Protein 6BSY (pdb70)

CATH classification: 6.10.140.630

Nearest PDB structures (foldseek):
  6bsy-assembly1_A  TM=1.018E+00  e=2.960E-08  Human immunodeficiency virus 1
  3lph-assembly2_C  TM=9.356E-01  e=1.250E-06  Human immunodeficiency virus type 1 (HXB3 ISOLATE)
  5dhx-assembly1_C  TM=9.400E-01  e=1.626E-06  Human immunodeficiency virus 1
  6bsy-assembly1_B  TM=9.316E-01  e=3.348E-06  Human immunodeficiency virus 1
  3lph-assembly1_A  TM=9.033E-01  e=3.348E-06  Human immunodeficiency virus type 1 (HXB3 ISOLATE)

Organism: Human immunodeficiency virus type 1 group M subtype B (isolate BH10) (NCBI:txid11678)

Structure (mmCIF, N/CA/C/O backbone):
data_6BSY
#
_entry.id   6BSY
#
_cell.length_a   43.800
_cell.length_b   43.920
_cell.length_c   70.800
_cell.angle_alpha   90.00
_cell.angle_beta   90.00
_cell.angle_gamma   90.00
#
_symmetry.space_group_name_H-M   'P 21 21 21'
#
loop_
_entity.id
_entity.type
_entity.pdbx_description
1 polymer 'Protein Rev'
2 non-polymer 'PHOSPHATE ION'
3 water water
#
loop_
_atom_site.group_PDB
_atom_site.id
_atom_site.type_symbol
_atom_site.label_atom_id
_atom_site.label_alt_id
_atom_site.label_comp_id
_atom_site.label_asym_id
_atom_site.label_entity_id
_atom_site.label_seq_id
_atom_site.pdbx_PDB_ins_code
_atom_site.Cartn_x
_atom_site.Cartn_y
_atom_site.Cartn_z
_atom_site.occupancy
_atom_site.B_iso_or_equiv
_atom_site.auth_seq_id
_atom_site.auth_comp_id
_atom_site.auth_asym_id
_atom_site.auth_atom_id
_atom_site.pdbx_PDB_model_num
ATOM 1 N N . SER A 1 8 ? -30.086 4.673 30.697 1.00 48.58 8 SER A N 1
ATOM 2 C CA . SER A 1 8 ? -28.693 4.315 30.919 1.00 48.45 8 SER A CA 1
ATOM 3 C C . SER A 1 8 ? -27.912 4.274 29.586 1.00 48.97 8 SER A C 1
ATOM 4 O O . SER A 1 8 ? -28.402 3.874 28.521 1.00 43.92 8 SER A O 1
ATOM 7 N N . ASP A 1 9 ? -26.698 4.796 29.669 1.00 52.71 9 ASP A N 1
ATOM 8 C CA . ASP A 1 9 ? -25.802 4.967 28.535 1.00 45.48 9 ASP A CA 1
ATOM 9 C C . ASP A 1 9 ? -24.650 3.970 28.493 1.00 49.55 9 ASP A C 1
ATOM 10 O O . ASP A 1 9 ? -23.780 4.095 27.624 1.00 48.16 9 ASP A O 1
ATOM 15 N N . GLU A 1 10 ? -24.601 3.007 29.426 1.00 51.22 10 GLU A N 1
ATOM 16 C CA . GLU A 1 10 ? -23.414 2.166 29.574 1.00 49.02 10 GLU A CA 1
ATOM 17 C C . GLU A 1 10 ? -23.052 1.479 28.266 1.00 49.66 10 GLU A C 1
ATOM 18 O O . GLU A 1 10 ? -21.901 1.516 27.830 1.00 51.14 10 GLU A O 1
ATOM 24 N N . ASP A 1 11 ? -24.035 0.863 27.623 1.00 42.88 11 ASP A N 1
ATOM 25 C CA . ASP A 1 11 ? -23.751 0.147 26.392 1.00 43.81 11 ASP A CA 1
ATOM 26 C C . ASP A 1 11 ? -23.119 1.069 25.361 1.00 47.94 11 ASP A C 1
ATOM 27 O O . ASP A 1 11 ? -22.233 0.653 24.609 1.00 48.70 11 ASP A O 1
ATOM 32 N N . LEU A 1 12 ? -23.522 2.339 25.341 1.00 51.31 12 LEU A N 1
ATOM 33 C CA . LEU A 1 12 ? -22.985 3.224 24.315 1.00 47.52 12 LEU A CA 1
ATOM 34 C C . LEU A 1 12 ? -21.559 3.642 24.622 1.00 38.73 12 LEU A C 1
ATOM 35 O O . LEU A 1 12 ? -20.694 3.589 23.744 1.00 46.28 12 LEU A O 1
ATOM 40 N N . LEU A 1 13 ? -21.285 4.066 25.855 1.00 39.61 13 LEU A N 1
ATOM 41 C CA . LEU A 1 13 ? -19.917 4.453 26.194 1.00 42.49 13 LEU A CA 1
ATOM 42 C C . LEU A 1 13 ? -18.978 3.281 26.024 1.00 42.37 13 LEU A C 1
ATOM 43 O O . LEU A 1 13 ? -17.793 3.459 25.722 1.00 44.72 13 LEU A O 1
ATOM 48 N N . LYS A 1 14 ? -19.489 2.084 26.295 1.00 43.80 14 LYS A N 1
ATOM 49 C CA . LYS A 1 14 ? -18.754 0.864 26.013 1.00 47.73 14 LYS A CA 1
ATOM 50 C C . LYS A 1 14 ? -18.371 0.806 24.538 1.00 43.52 14 LYS A C 1
ATOM 51 O O . LYS A 1 14 ? -17.200 0.606 24.192 1.00 39.67 14 LYS A O 1
ATOM 57 N N . ALA A 1 15 ? -19.341 1.049 23.655 1.00 39.67 15 ALA A N 1
ATOM 58 C CA . ALA A 1 15 ? -19.072 0.998 22.223 1.00 38.21 15 ALA A CA 1
ATOM 59 C C . ALA A 1 15 ? -18.010 2.013 21.832 1.00 33.00 15 ALA A C 1
ATOM 60 O O . ALA A 1 15 ? -17.052 1.689 21.124 1.00 28.38 15 ALA A O 1
ATOM 62 N N . VAL A 1 16 ? -18.149 3.241 22.326 1.00 35.68 16 VAL A N 1
ATOM 63 C CA . VAL A 1 16 ? -17.287 4.338 21.904 1.00 32.98 16 VAL A CA 1
ATOM 64 C C . VAL A 1 16 ? -15.849 4.119 22.362 1.00 33.16 16 VAL A C 1
ATOM 65 O O . VAL A 1 16 ? -14.900 4.471 21.651 1.00 29.46 16 VAL A O 1
ATOM 69 N N . ARG A 1 17 ? -15.652 3.557 23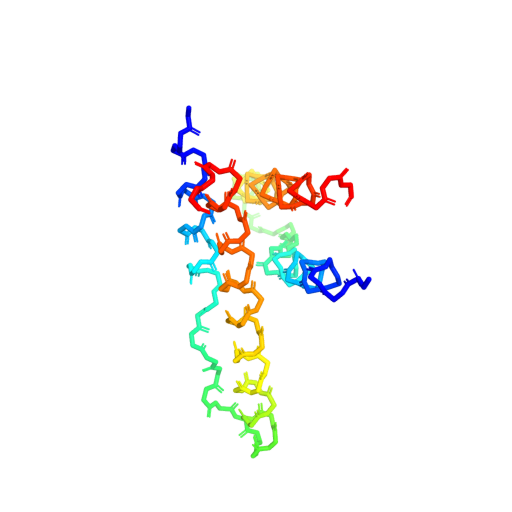.555 1.00 36.89 17 ARG A N 1
ATOM 70 C CA . ARG A 1 17 ? -14.282 3.298 23.986 1.00 32.76 17 ARG A CA 1
ATOM 71 C C . ARG A 1 17 ? -13.619 2.226 23.134 1.00 32.31 17 ARG A C 1
ATOM 72 O O . ARG A 1 17 ? -12.443 2.347 22.776 1.00 34.83 17 ARG A O 1
ATOM 80 N N . LEU A 1 18 ? -14.362 1.180 22.784 1.00 32.12 18 LEU A N 1
ATOM 81 C CA . LEU A 1 18 ? -13.824 0.162 21.891 1.00 31.89 18 LEU A CA 1
ATOM 82 C C . LEU A 1 18 ? -13.472 0.755 20.533 1.00 32.01 18 LEU A C 1
ATOM 83 O O . LEU A 1 18 ? -12.414 0.452 19.968 1.00 33.25 18 LEU A O 1
ATOM 88 N N . ILE A 1 19 ? -14.363 1.586 19.987 1.00 27.51 19 ILE A N 1
ATOM 89 C CA . ILE A 1 19 ? -14.119 2.215 18.695 1.00 30.76 19 ILE A CA 1
ATOM 90 C C . ILE A 1 19 ? -12.838 3.038 18.731 1.00 33.37 19 ILE A C 1
ATOM 91 O O . ILE A 1 19 ? -12.015 2.967 17.808 1.00 29.78 19 ILE A O 1
ATOM 96 N N . LYS A 1 20 ? -12.641 3.822 19.797 1.00 32.65 20 LYS A N 1
ATOM 97 C CA . LYS A 1 20 ? -11.382 4.545 19.958 1.00 29.59 20 LYS A CA 1
ATOM 98 C C . LYS A 1 20 ? -10.195 3.592 19.900 1.00 31.08 20 LYS A C 1
ATOM 99 O O . LYS A 1 20 ? -9.207 3.852 19.205 1.00 32.54 20 LYS A O 1
ATOM 105 N N . PHE A 1 21 ? -10.267 2.486 20.643 1.00 27.55 21 PHE A N 1
ATOM 106 C CA . PHE A 1 21 ? -9.197 1.501 20.584 1.00 29.66 21 PHE A CA 1
ATOM 107 C C . PHE A 1 21 ? -8.983 1.007 19.166 1.00 28.74 21 PHE A C 1
ATOM 108 O O . PHE A 1 21 ? -7.842 0.829 18.730 1.00 34.08 21 PHE A O 1
ATOM 116 N N . LEU A 1 22 ? -10.067 0.771 18.434 1.00 23.98 22 LEU A N 1
ATOM 117 C CA . LEU A 1 22 ? -9.933 0.325 17.055 1.00 30.04 22 LEU A CA 1
ATOM 118 C C . LEU A 1 22 ? -9.137 1.331 16.236 1.00 28.50 22 LEU A C 1
ATOM 119 O O . LEU A 1 22 ? -8.242 0.960 15.470 1.00 33.30 22 LEU A O 1
ATOM 124 N N . TYR A 1 23 ? -9.459 2.612 16.373 1.00 28.55 23 TYR A N 1
ATOM 125 C CA . TYR A 1 23 ? -8.717 3.613 15.624 1.00 28.76 23 TYR A CA 1
ATOM 126 C C . TYR A 1 23 ? -7.274 3.707 16.097 1.00 28.61 23 TYR A C 1
ATOM 127 O O . TYR A 1 23 ? -6.364 3.868 15.282 1.00 28.16 23 TYR A O 1
ATOM 136 N N . GLN A 1 24 ? -7.039 3.612 17.407 1.00 27.78 24 GLN A N 1
ATOM 137 C CA . GLN A 1 24 ? -5.665 3.636 17.886 1.00 26.78 24 GLN A CA 1
ATOM 138 C C . GLN A 1 24 ? -4.849 2.507 17.301 1.00 27.72 24 GLN A C 1
ATOM 139 O O . GLN A 1 24 ? -3.619 2.589 17.257 1.00 33.72 24 GLN A O 1
ATOM 145 N N . SER A 1 25 ? -5.491 1.426 16.906 1.00 32.29 25 SER A N 1
ATOM 146 C CA . SER A 1 25 ? -4.709 0.301 16.432 1.00 32.65 25 SER A CA 1
ATOM 147 C C . SER A 1 25 ? -4.354 0.444 14.960 1.00 30.62 25 SER A C 1
ATOM 148 O O . SER A 1 25 ? -3.674 -0.425 14.405 1.00 34.72 25 SER A O 1
ATOM 151 N N . ASN A 1 26 ? -4.797 1.524 14.321 1.00 27.77 26 ASN A N 1
ATOM 152 C CA . ASN A 1 26 ? -4.482 1.813 12.927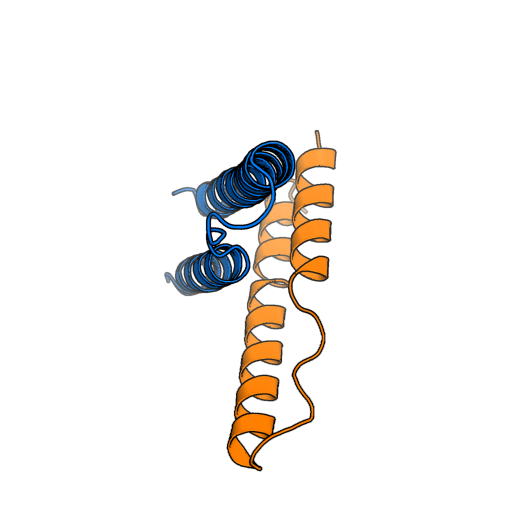 1.00 29.10 26 ASN A CA 1
ATOM 153 C C . ASN A 1 26 ? -3.821 3.186 12.825 1.00 31.05 26 ASN A C 1
ATOM 154 O O . ASN A 1 26 ? -4.412 4.129 12.281 1.00 33.42 26 ASN A O 1
ATOM 159 N N . PRO A 1 27 ? -2.593 3.337 13.321 1.00 30.89 27 PRO A N 1
ATOM 160 C CA . PRO A 1 27 ? -1.942 4.643 13.239 1.00 31.44 27 PRO A CA 1
ATOM 161 C C . PRO A 1 27 ? -1.506 4.954 11.818 1.00 28.17 27 PRO A C 1
ATOM 162 O O . PRO A 1 27 ? -1.183 4.043 11.039 1.00 28.98 27 PRO A O 1
ATOM 166 N N . PRO A 1 28 ? -1.470 6.231 11.440 1.00 33.25 28 PRO A N 1
ATOM 167 C CA . PRO A 1 28 ? -1.015 6.581 10.098 1.00 33.03 28 PRO A CA 1
ATOM 168 C C . PRO A 1 28 ? 0.433 6.195 9.906 1.00 36.12 28 PRO A C 1
ATOM 169 O O . PRO A 1 28 ? 1.215 6.134 10.875 1.00 39.89 28 PRO A O 1
ATOM 173 N N . PRO A 1 29 ? 0.843 5.907 8.673 1.00 36.62 29 PRO A N 1
ATOM 174 C CA . PRO A 1 29 ? 2.237 5.548 8.417 1.00 39.87 29 PRO A CA 1
ATOM 175 C C . PRO A 1 29 ? 3.149 6.770 8.371 1.00 38.96 29 PRO A C 1
ATOM 176 O O . PRO A 1 29 ? 2.722 7.904 8.136 1.00 29.90 29 PRO A O 1
ATOM 180 N N . ASN A 1 30 ? 4.440 6.510 8.618 1.00 37.43 30 ASN A N 1
ATOM 181 C CA . ASN A 1 30 ? 5.477 7.475 8.288 1.00 32.74 30 ASN A CA 1
ATOM 182 C C . ASN A 1 30 ? 5.792 7.391 6.797 1.00 39.64 30 ASN A C 1
ATOM 183 O O . ASN A 1 30 ? 5.915 6.292 6.253 1.00 39.23 30 ASN A O 1
ATOM 188 N N . PRO A 1 31 ? 5.941 8.480 6.146 1.00 37.15 31 PRO A N 1
ATOM 189 C CA . PRO A 1 31 ? 6.180 8.431 4.686 1.00 36.61 31 PRO A CA 1
ATOM 190 C C . PRO A 1 31 ? 7.635 8.134 4.336 1.00 41.75 31 PRO A C 1
ATOM 191 O O . PRO A 1 31 ? 8.399 8.974 3.850 1.00 46.18 31 PRO A O 1
ATOM 195 N N . GLU A 1 32 ? 8.065 6.898 4.564 1.00 40.61 32 GLU A N 1
ATOM 196 C CA . GLU A 1 32 ? 9.433 6.521 4.253 1.00 43.22 32 GLU A CA 1
ATOM 197 C C . GLU A 1 32 ? 9.445 5.258 3.405 1.00 38.93 32 GLU A C 1
ATOM 198 O O . GLU A 1 32 ? 8.436 4.569 3.253 1.00 44.20 32 GLU A O 1
ATOM 204 N N . GLY A 1 33 ? 10.612 4.974 2.842 1.00 40.54 33 GLY A N 1
ATOM 205 C CA . GLY A 1 33 ? 10.766 3.896 1.889 1.00 41.22 33 GLY A CA 1
ATOM 206 C C . GLY A 1 33 ? 10.588 4.387 0.467 1.00 43.17 33 GLY A C 1
ATOM 207 O O . GLY A 1 33 ? 10.571 5.591 0.191 1.00 45.28 33 GLY A O 1
ATOM 208 N N . THR A 1 34 ? 10.452 3.441 -0.459 1.00 41.56 34 THR A N 1
ATOM 209 C CA . THR A 1 34 ? 10.256 3.858 -1.839 1.00 44.20 34 THR A CA 1
ATOM 210 C C . THR A 1 34 ? 8.890 4.520 -1.981 1.00 40.68 34 THR A C 1
ATOM 211 O O . THR A 1 34 ? 7.959 4.248 -1.219 1.00 40.85 34 THR A O 1
ATOM 215 N N . ARG A 1 35 ? 8.783 5.411 -2.965 1.00 37.53 35 ARG A N 1
ATOM 216 C CA . ARG A 1 35 ? 7.500 6.032 -3.260 1.00 44.97 35 ARG A CA 1
ATOM 217 C C . ARG A 1 35 ? 6.423 4.983 -3.474 1.00 44.35 35 ARG A C 1
ATOM 218 O O . ARG A 1 35 ? 5.263 5.171 -3.081 1.00 45.64 35 ARG A O 1
ATOM 226 N N . GLN A 1 36 ? 6.796 3.861 -4.084 1.00 44.95 36 GLN A N 1
ATOM 227 C CA . GLN A 1 36 ? 5.822 2.820 -4.364 1.00 44.61 36 GLN A CA 1
ATOM 228 C C . GLN A 1 36 ? 5.406 2.113 -3.081 1.00 41.35 36 GLN A C 1
ATOM 229 O O . GLN A 1 36 ? 4.224 1.807 -2.894 1.00 46.29 36 GLN A O 1
ATOM 235 N N . ALA A 1 37 ? 6.355 1.873 -2.172 1.00 41.45 37 ALA A N 1
ATOM 236 C CA . ALA A 1 37 ? 5.991 1.354 -0.858 1.00 39.48 37 ALA A CA 1
ATOM 237 C C . ALA A 1 37 ? 5.175 2.371 -0.072 1.00 40.71 37 ALA A C 1
ATOM 238 O O . ALA A 1 37 ? 4.210 2.001 0.608 1.00 38.89 37 ALA A O 1
ATOM 240 N N . ARG A 1 38 ? 5.511 3.661 -0.186 1.00 37.81 38 ARG A N 1
ATOM 241 C CA . ARG A 1 38 ? 4.751 4.670 0.548 1.00 39.79 38 ARG A CA 1
ATOM 242 C C . ARG A 1 38 ? 3.294 4.665 0.121 1.00 40.11 38 ARG A C 1
ATOM 243 O O . ARG A 1 38 ? 2.391 4.703 0.963 1.00 44.95 38 ARG A O 1
ATOM 251 N N . ARG A 1 39 ? 3.045 4.624 -1.191 1.00 39.46 39 ARG A N 1
ATOM 252 C CA . ARG A 1 39 ? 1.670 4.632 -1.675 1.00 41.47 39 ARG A CA 1
ATOM 253 C C . ARG A 1 39 ? 0.965 3.310 -1.386 1.00 38.32 39 ARG A C 1
ATOM 254 O O . ARG A 1 39 ? -0.230 3.303 -1.068 1.00 42.57 39 ARG A O 1
ATOM 262 N N . ASN A 1 40 ? 1.668 2.174 -1.500 1.00 36.57 40 ASN A N 1
ATOM 263 C CA . ASN A 1 40 ? 1.011 0.919 -1.148 1.00 40.21 40 ASN A CA 1
ATOM 264 C C . ASN A 1 40 ? 0.596 0.941 0.307 1.00 41.30 40 ASN A C 1
ATOM 265 O O . ASN A 1 40 ? -0.491 0.484 0.653 1.00 42.89 40 ASN A O 1
ATOM 270 N N . ARG A 1 41 ? 1.391 1.590 1.135 1.00 40.45 41 ARG A N 1
ATOM 271 C CA . ARG A 1 41 ? 1.171 1.576 2.562 1.00 37.48 41 ARG A CA 1
ATOM 272 C C . ARG A 1 41 ? 0.096 2.566 3.015 1.00 36.09 41 ARG A C 1
ATOM 273 O O . ARG A 1 41 ? -0.684 2.269 3.928 1.00 34.95 41 ARG A O 1
ATOM 281 N N . ARG A 1 42 ? 0.016 3.733 2.386 1.00 31.75 42 ARG A N 1
ATOM 282 C CA . ARG A 1 42 ? -1.136 4.596 2.612 1.00 37.16 42 ARG A CA 1
ATOM 283 C C . ARG A 1 42 ? -2.418 3.919 2.144 1.00 36.95 42 ARG A C 1
ATOM 284 O O . ARG A 1 42 ? -3.469 4.059 2.777 1.00 34.34 42 ARG A O 1
ATOM 292 N N . ARG A 1 43 ? -2.342 3.138 1.061 1.00 36.55 43 ARG A N 1
ATOM 293 C CA . ARG A 1 43 ? -3.539 2.475 0.547 1.00 38.43 43 ARG A CA 1
ATOM 294 C C . ARG A 1 43 ? -4.057 1.440 1.536 1.00 38.80 43 ARG A C 1
ATOM 295 O O . ARG A 1 43 ? -5.258 1.391 1.825 1.00 37.83 43 ARG A O 1
ATOM 303 N N . ARG A 1 44 ? -3.167 0.595 2.065 1.00 35.31 44 ARG A N 1
ATOM 304 C CA . ARG A 1 44 ? -3.604 -0.375 3.059 1.00 38.52 44 ARG A CA 1
ATOM 305 C C . ARG A 1 44 ? -4.162 0.327 4.281 1.00 39.30 44 ARG A C 1
ATOM 306 O O . ARG A 1 44 ? -5.166 -0.102 4.860 1.00 41.24 44 ARG A O 1
ATOM 314 N N . TRP A 1 45 ? -3.535 1.435 4.663 1.00 36.21 45 TRP A N 1
ATOM 315 C CA . TRP A 1 45 ? -4.027 2.189 5.802 1.00 38.68 45 TRP A CA 1
ATOM 316 C C . TRP A 1 45 ? -5.428 2.718 5.552 1.00 39.82 45 TRP A C 1
ATOM 317 O O . TRP A 1 45 ? -6.291 2.643 6.439 1.00 36.19 45 TRP A O 1
ATOM 328 N N . ARG A 1 46 ? -5.692 3.238 4.348 1.00 35.45 46 ARG A N 1
ATOM 329 C CA . ARG A 1 46 ? -7.025 3.774 4.115 1.00 35.10 46 ARG A CA 1
ATOM 330 C C . ARG A 1 46 ? -8.060 2.663 4.133 1.00 35.89 46 ARG A C 1
ATOM 331 O O . ARG A 1 46 ? -9.166 2.857 4.647 1.00 34.00 46 ARG A O 1
ATOM 339 N N . GLU A 1 47 ? -7.704 1.484 3.622 1.00 37.34 47 GLU A N 1
ATOM 340 C CA . GLU A 1 47 ? -8.639 0.364 3.634 1.00 39.67 47 GLU A CA 1
ATOM 341 C C . GLU A 1 47 ? -8.924 -0.106 5.058 1.00 37.49 47 GLU A C 1
ATOM 342 O O . GLU A 1 47 ? -10.075 -0.405 5.398 1.00 34.55 47 GLU A O 1
ATO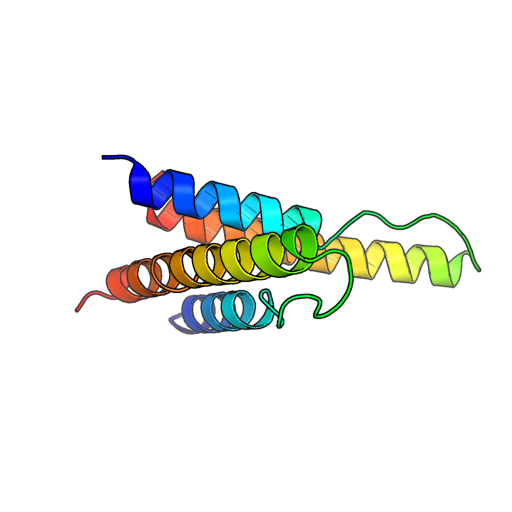M 348 N N . ARG A 1 48 ? -7.896 -0.155 5.912 1.00 33.86 48 ARG A N 1
ATOM 349 C CA . ARG A 1 48 ? -8.120 -0.492 7.315 1.00 33.37 48 ARG A CA 1
ATOM 350 C C . ARG A 1 48 ? -8.913 0.596 8.022 1.00 33.17 48 ARG A C 1
ATOM 351 O O . ARG A 1 48 ? -9.808 0.299 8.822 1.00 36.59 48 ARG A O 1
ATOM 359 N N . GLN A 1 49 ? -8.590 1.859 7.747 1.00 33.29 49 GLN A N 1
ATOM 360 C CA . GLN A 1 49 ? -9.310 2.972 8.353 1.00 28.97 49 GLN A CA 1
ATOM 361 C C . GLN A 1 49 ? -10.763 2.997 7.903 1.00 33.92 49 GLN A C 1
ATOM 362 O O . GLN A 1 49 ? -11.668 3.280 8.698 1.00 34.68 49 GLN A O 1
ATOM 368 N N . ARG A 1 50 ? -11.012 2.688 6.634 1.00 34.20 50 ARG A N 1
ATOM 369 C CA . ARG A 1 50 ? -12.391 2.625 6.162 1.00 37.48 50 ARG A CA 1
ATOM 370 C C . ARG A 1 50 ? -13.136 1.471 6.805 1.00 34.51 50 ARG A C 1
ATOM 371 O O . ARG A 1 50 ? -14.325 1.586 7.119 1.00 40.21 50 ARG A O 1
ATOM 379 N N . GLN A 1 51 ? -12.466 0.333 6.943 1.00 33.93 51 GLN A N 1
ATOM 380 C CA . GLN A 1 51 ? -13.030 -0.797 7.662 1.00 32.11 51 GLN A CA 1
ATOM 381 C C . GLN A 1 51 ? -13.474 -0.385 9.058 1.00 35.03 51 GLN A C 1
ATOM 382 O O . GLN A 1 51 ? -14.622 -0.607 9.451 1.00 38.05 51 GLN A O 1
ATOM 388 N N . ILE A 1 52 ? -12.576 0.239 9.815 1.00 30.29 52 ILE A N 1
ATOM 389 C CA . ILE A 1 52 ? -12.902 0.674 11.170 1.00 32.02 52 ILE A CA 1
ATOM 390 C C . ILE A 1 52 ? -14.040 1.690 11.146 1.00 36.12 52 ILE A C 1
ATOM 391 O O . ILE A 1 52 ? -14.931 1.676 12.007 1.00 37.31 52 ILE A O 1
ATOM 396 N N . HIS A 1 53 ? -14.048 2.575 10.150 1.00 39.90 53 HIS A N 1
ATOM 397 C CA . HIS A 1 53 ? -15.106 3.574 10.081 1.00 35.32 53 HIS A CA 1
ATOM 398 C C . HIS A 1 53 ? -16.470 2.915 9.920 1.00 40.64 53 HIS A C 1
ATOM 399 O O . HIS A 1 53 ? -17.398 3.179 10.694 1.00 38.15 53 HIS A O 1
ATOM 406 N N . SER A 1 54 ? -16.608 2.045 8.917 1.00 36.05 54 SER A N 1
ATOM 407 C CA . SER A 1 54 ? -17.892 1.398 8.679 1.00 36.45 54 SER A CA 1
ATOM 408 C C . SER A 1 54 ? -18.294 0.518 9.862 1.00 32.24 54 SER A C 1
ATOM 409 O O . SER A 1 54 ? -19.462 0.499 10.250 1.00 39.75 54 SER A O 1
ATOM 412 N N . ILE A 1 55 ? -17.340 -0.202 10.460 1.00 31.85 55 ILE A N 1
ATOM 413 C CA . ILE A 1 55 ? -17.639 -1.004 11.650 1.00 32.01 55 ILE A CA 1
ATOM 414 C C . ILE A 1 55 ? -18.201 -0.119 12.762 1.00 32.21 55 ILE A C 1
ATOM 415 O O . ILE A 1 55 ? -19.235 -0.431 13.365 1.00 32.18 55 ILE A O 1
ATOM 420 N N . SER A 1 56 ? -17.551 1.020 13.024 1.00 32.32 56 SER A N 1
ATOM 421 C CA . SER A 1 56 ? -18.001 1.912 14.095 1.00 29.96 56 SER A CA 1
ATOM 422 C C . SER A 1 56 ? -19.403 2.430 13.850 1.00 32.75 56 SER A C 1
ATOM 423 O O . SER A 1 56 ? -20.202 2.565 14.787 1.00 31.28 56 SER A O 1
ATOM 426 N N . GLU A 1 57 ? -19.696 2.796 12.607 1.00 32.94 57 GLU A N 1
ATOM 427 C CA . GLU A 1 57 ? -21.016 3.303 12.285 1.00 34.89 57 GLU A CA 1
ATOM 428 C C . GLU A 1 57 ? -22.099 2.264 12.557 1.00 31.41 57 GLU A C 1
ATOM 429 O O . GLU A 1 57 ? -23.067 2.546 13.268 1.00 37.04 57 GLU A O 1
ATOM 435 N N . ARG A 1 58 ? -21.934 1.046 12.034 1.00 29.23 58 ARG A N 1
ATOM 436 C CA . ARG A 1 58 ? -22.923 0.006 12.307 1.00 31.91 58 ARG A CA 1
ATOM 437 C C . ARG A 1 58 ? -23.072 -0.236 13.799 1.00 33.52 58 ARG A C 1
ATOM 438 O O . ARG A 1 58 ? -24.179 -0.479 14.290 1.00 31.66 58 ARG A O 1
ATOM 446 N N . ILE A 1 59 ? -21.967 -0.160 14.534 1.00 29.42 59 ILE A N 1
ATOM 447 C CA . ILE A 1 59 ? -22.015 -0.318 15.984 1.00 30.46 59 ILE A CA 1
ATOM 448 C C . ILE A 1 59 ? -22.851 0.786 16.606 1.00 33.71 59 ILE A C 1
ATOM 449 O O . ILE A 1 59 ? -23.692 0.540 17.477 1.00 39.17 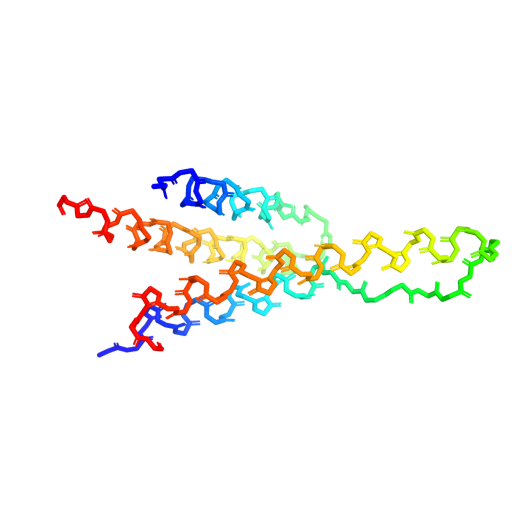59 ILE A O 1
ATOM 454 N N . LEU A 1 60 ? -22.612 2.027 16.191 1.00 29.59 60 LEU A N 1
ATOM 455 C CA . LEU A 1 60 ? -23.339 3.130 16.801 1.00 32.99 60 LEU A CA 1
ATOM 456 C C . LEU A 1 60 ? -24.786 3.168 16.335 1.00 35.72 60 LEU A C 1
ATOM 457 O O . LEU A 1 60 ? -25.691 3.469 17.119 1.00 36.57 60 LEU A O 1
ATOM 462 N N . SER A 1 61 ? -25.028 2.843 15.071 1.00 32.77 61 SER A N 1
ATOM 463 C CA . SER A 1 61 ? -26.396 2.782 14.594 1.00 33.00 61 SER A CA 1
ATOM 464 C C . SER A 1 61 ? -27.190 1.734 15.352 1.00 46.57 61 SER A C 1
ATOM 465 O O . SER A 1 61 ? -28.415 1.849 15.473 1.00 52.44 61 SER A O 1
ATOM 468 N N . THR A 1 62 ? -26.505 0.699 15.848 1.00 46.21 62 THR A N 1
ATOM 469 C CA . THR A 1 62 ? -27.146 -0.323 16.670 1.00 42.82 62 THR A CA 1
ATOM 470 C C . THR A 1 62 ? -27.752 0.274 17.936 1.00 45.11 62 THR A C 1
ATOM 471 O O . THR A 1 62 ? -28.798 -0.183 18.403 1.00 51.43 62 THR A O 1
ATOM 475 N N . TYR A 1 63 ? -27.142 1.314 18.470 1.00 40.10 63 TYR A N 1
ATOM 476 C CA . TYR A 1 63 ? -27.647 2.019 19.636 1.00 42.93 63 TYR A CA 1
ATOM 477 C C . TYR A 1 63 ? -28.743 2.995 19.297 1.00 50.33 63 TYR A C 1
ATOM 478 O O . TYR A 1 63 ? -29.086 3.849 20.129 1.00 44.34 63 TYR A O 1
ATOM 487 N N . LEU A 1 64 ? -29.220 2.937 18.055 1.00 56.09 64 LEU A N 1
ATOM 488 C CA . LEU A 1 64 ? -30.268 3.766 17.488 1.00 55.39 64 LEU A CA 1
ATOM 489 C C . LEU A 1 64 ? -29.779 5.178 17.322 1.00 49.40 64 LEU A C 1
ATOM 490 O O . LEU A 1 64 ? -30.539 6.030 16.847 1.00 47.32 64 LEU A O 1
ATOM 495 N N . GLY A 1 65 ? -28.539 5.457 17.715 1.00 42.41 65 GLY A N 1
ATOM 496 C CA . GLY A 1 65 ? -27.919 6.753 17.565 1.00 42.39 65 GLY A CA 1
ATOM 497 C C . GLY A 1 65 ? -26.709 6.855 18.466 1.00 35.83 65 GLY A C 1
ATOM 498 O O . GLY A 1 65 ? -26.525 6.004 19.337 1.00 47.73 65 GLY A O 1
ATOM 499 N N . ASP B 1 11 ? -28.987 -9.750 4.741 1.00 73.94 11 ASP B N 1
ATOM 500 C CA . ASP B 1 11 ? -27.544 -9.754 4.927 1.00 66.67 11 ASP B CA 1
ATOM 501 C C . ASP B 1 11 ? -27.138 -9.847 6.396 1.00 63.54 11 ASP B C 1
ATOM 502 O O . ASP B 1 11 ? -26.806 -8.860 7.065 1.00 58.16 11 ASP B O 1
ATOM 507 N N . LEU B 1 12 ? -27.185 -11.071 6.889 1.00 57.52 12 LEU B N 1
ATOM 508 C CA . LEU B 1 12 ? -26.544 -11.395 8.146 1.00 52.33 12 LEU B CA 1
ATOM 509 C C . LEU B 1 12 ? -25.029 -11.261 8.043 1.00 52.39 12 LEU B C 1
ATOM 510 O O . LEU B 1 12 ? -24.370 -10.914 9.031 1.00 49.49 12 LEU B O 1
ATOM 515 N N . LEU B 1 13 ? -24.470 -11.535 6.854 1.00 49.09 13 LEU B N 1
ATOM 516 C CA . LEU B 1 13 ? -23.020 -11.570 6.658 1.00 47.16 13 LEU B CA 1
ATOM 517 C C . LEU B 1 13 ? -22.330 -10.304 7.142 1.00 41.81 13 LEU B C 1
ATOM 518 O O . LEU B 1 13 ? -21.220 -10.368 7.680 1.00 45.15 13 LEU B O 1
ATOM 523 N N . LYS B 1 14 ? -22.958 -9.146 6.974 1.00 39.21 14 LYS B N 1
ATOM 524 C CA . LYS B 1 14 ? -22.362 -7.939 7.530 1.00 41.86 14 LYS B CA 1
ATOM 525 C C . LYS B 1 14 ? -22.187 -8.062 9.034 1.00 37.31 14 LYS B C 1
ATOM 526 O O . LYS B 1 14 ? -21.140 -7.697 9.578 1.00 42.32 14 LYS B O 1
ATOM 532 N N . ALA B 1 15 ? -23.206 -8.561 9.729 1.00 37.99 15 ALA B N 1
ATOM 533 C CA . ALA B 1 15 ? -23.089 -8.717 11.173 1.00 31.63 15 ALA B CA 1
ATOM 534 C C . ALA B 1 15 ? -21.954 -9.659 11.539 1.00 31.42 15 ALA B C 1
ATOM 535 O O . ALA B 1 15 ? -21.130 -9.343 12.403 1.00 32.32 15 ALA B O 1
ATOM 537 N N . VAL B 1 16 ? -21.876 -10.818 10.881 1.00 35.63 16 VAL B N 1
ATOM 538 C CA . VAL B 1 16 ? -20.925 -11.843 11.319 1.00 31.32 16 VAL B CA 1
ATOM 539 C C . VAL B 1 16 ? -19.491 -11.411 11.042 1.00 33.03 16 VAL B C 1
ATOM 540 O O . VAL B 1 16 ? -18.593 -11.626 11.867 1.00 33.93 16 VAL B O 1
ATOM 544 N N . ARG B 1 17 ? -19.252 -10.764 9.903 1.00 30.19 17 ARG B N 1
ATOM 545 C CA . ARG B 1 17 ? -17.909 -10.299 9.610 1.00 31.41 17 ARG B CA 1
ATOM 546 C C . ARG B 1 17 ? -17.495 -9.207 10.575 1.00 26.37 17 ARG B C 1
ATOM 547 O O . ARG B 1 17 ? -16.339 -9.142 10.992 1.00 34.62 17 ARG B O 1
ATOM 555 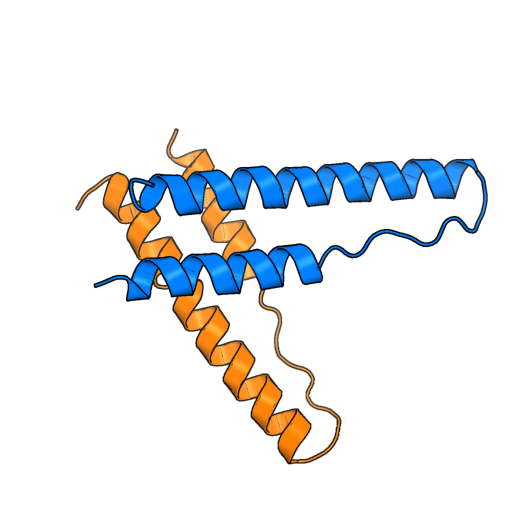N N . LEU B 1 18 ? -18.434 -8.346 10.948 1.00 29.00 18 LEU B N 1
ATOM 556 C CA . LEU B 1 18 ? -18.146 -7.329 11.948 1.00 27.09 18 LEU B CA 1
ATOM 557 C C . LEU B 1 18 ? -17.771 -7.971 13.269 1.00 28.85 18 LEU B C 1
ATOM 558 O O . LEU B 1 18 ? -16.799 -7.576 13.919 1.00 30.39 18 LEU B O 1
ATOM 563 N N . ILE B 1 19 ? -18.562 -8.942 13.704 1.00 32.56 19 ILE B N 1
ATOM 564 C CA . ILE B 1 19 ? -18.265 -9.607 14.960 1.00 31.55 19 ILE B CA 1
ATOM 565 C C . ILE B 1 19 ? -16.939 -10.329 14.868 1.00 27.92 19 ILE B C 1
ATOM 566 O O . ILE B 1 19 ? -16.079 -10.196 15.747 1.00 28.96 19 ILE B O 1
ATOM 571 N N . LYS B 1 20 ? -16.720 -11.047 13.773 1.00 27.79 20 LYS B N 1
ATOM 572 C CA . LYS B 1 20 ? -15.426 -11.679 13.587 1.00 32.38 20 LYS B CA 1
ATOM 573 C C . LYS B 1 20 ? -14.308 -10.662 13.731 1.00 28.34 20 LYS B C 1
ATOM 574 O O . LYS B 1 20 ? -13.388 -10.841 14.537 1.00 31.26 20 LYS B O 1
ATOM 580 N N . PHE B 1 21 ? -14.425 -9.541 13.024 1.00 29.92 21 PHE B N 1
ATOM 581 C CA . PHE B 1 21 ? -13.391 -8.515 13.085 1.00 33.44 21 PHE B CA 1
ATOM 582 C C . PHE B 1 21 ? -13.152 -8.039 14.513 1.00 29.16 21 PHE B C 1
ATOM 583 O O . PHE B 1 21 ? -12.006 -7.802 14.909 1.00 30.70 21 PHE B O 1
ATOM 591 N N . LEU B 1 22 ? -14.223 -7.877 15.293 1.00 29.65 22 LEU B N 1
ATOM 592 C CA . LEU B 1 22 ? -14.081 -7.449 16.681 1.00 28.32 22 LEU B CA 1
ATOM 593 C C . LEU B 1 22 ? -13.239 -8.431 17.482 1.00 26.38 22 LEU B C 1
ATOM 594 O O . LEU B 1 22 ? -12.329 -8.032 18.217 1.00 29.67 22 LEU B O 1
ATOM 599 N N . TYR B 1 23 ? -13.529 -9.723 17.355 1.00 26.43 23 TYR B N 1
ATOM 600 C CA . TYR B 1 23 ? -12.791 -10.712 18.134 1.00 32.07 23 TYR B CA 1
ATOM 601 C C . TYR B 1 23 ? -11.329 -10.774 17.718 1.00 32.01 23 TYR B C 1
ATOM 602 O O . TYR B 1 23 ? -10.448 -10.992 18.560 1.00 31.33 23 TYR B O 1
ATOM 611 N N . GLN B 1 24 ? -11.065 -10.615 16.418 1.00 32.92 24 GLN B N 1
ATOM 612 C CA . GLN B 1 24 ? -9.705 -10.550 15.886 1.00 28.08 24 GLN B CA 1
ATOM 613 C C . GLN B 1 24 ? -8.917 -9.363 16.428 1.00 29.94 24 GLN B C 1
ATOM 614 O O . GLN B 1 24 ? -7.682 -9.389 16.440 1.00 38.21 24 GLN B O 1
ATOM 620 N N . SER B 1 25 ? -9.600 -8.301 16.827 1.00 32.19 25 SER B N 1
ATOM 621 C CA . SER B 1 25 ? -8.947 -7.056 17.198 1.00 29.21 25 SER B CA 1
ATOM 622 C C . SER B 1 25 ? -8.476 -7.000 18.647 1.00 30.74 25 SER B C 1
ATOM 623 O O . SER B 1 25 ? -7.912 -5.980 19.049 1.00 31.99 25 SER B O 1
ATOM 626 N N . ASN B 1 26 ? -8.666 -8.043 19.452 1.00 29.44 26 ASN B N 1
ATOM 627 C CA . ASN B 1 26 ? -8.207 -8.028 20.840 1.00 32.44 26 ASN B CA 1
ATOM 628 C C . ASN B 1 26 ? -7.229 -9.178 21.079 1.00 34.89 26 ASN B C 1
ATOM 629 O O . ASN B 1 26 ? -7.544 -10.154 21.774 1.00 34.23 26 ASN B O 1
ATOM 634 N N . PRO B 1 27 ? -6.016 -9.071 20.543 1.00 33.42 27 PRO B N 1
ATOM 635 C CA . PRO B 1 27 ? -5.015 -10.117 20.736 1.00 32.02 27 PRO B CA 1
ATOM 636 C C . PRO B 1 27 ? -4.564 -10.160 22.183 1.00 32.53 27 PRO B C 1
ATOM 637 O O . PRO B 1 27 ? -4.784 -9.190 22.925 1.00 31.03 27 PRO B O 1
ATOM 641 N N . PRO B 1 28 ? -3.939 -11.258 22.616 1.00 35.44 28 PRO B N 1
ATOM 642 C CA . PRO B 1 28 ? -3.539 -11.371 24.021 1.00 35.77 28 PRO B CA 1
ATOM 643 C C . PRO B 1 28 ? -2.686 -10.192 24.444 1.00 36.62 28 PRO B C 1
ATOM 644 O O . PRO B 1 28 ? -1.970 -9.592 23.624 1.00 36.26 28 PRO B O 1
ATOM 648 N N . PRO B 1 29 ? -2.722 -9.835 25.721 1.00 35.38 29 PRO B N 1
ATOM 649 C CA . PRO B 1 29 ? -1.946 -8.688 26.189 1.00 35.57 29 PRO B CA 1
ATOM 650 C C . PRO B 1 29 ? -0.466 -9.010 26.274 1.00 39.26 29 PRO B C 1
ATOM 651 O O . PRO B 1 29 ? -0.045 -10.170 26.314 1.00 39.94 29 PRO B O 1
ATOM 655 N N . ASN B 1 30 ? 0.324 -7.945 26.333 1.00 43.33 30 ASN B N 1
ATOM 656 C CA . ASN B 1 30 ? 1.781 -8.051 26.453 1.00 46.32 30 ASN B CA 1
ATOM 657 C C . ASN B 1 30 ? 2.185 -8.663 27.794 1.00 42.78 30 ASN B C 1
ATOM 658 O O . ASN B 1 30 ? 1.924 -8.062 28.846 1.00 35.16 30 ASN B O 1
ATOM 663 N N . PRO B 1 31 ? 2.843 -9.828 27.799 1.00 43.34 31 PRO B N 1
ATOM 664 C CA . PRO B 1 31 ? 3.316 -10.442 29.056 1.00 41.40 31 PRO B CA 1
ATOM 665 C C . PRO B 1 31 ? 4.425 -9.670 29.762 1.00 47.20 31 PRO B C 1
ATOM 666 O O . PRO B 1 31 ? 4.792 -10.048 30.884 1.00 47.88 31 PRO B O 1
ATOM 670 N N . GLU B 1 32 ? 5.008 -8.653 29.136 1.00 47.16 32 GLU B N 1
ATOM 671 C CA . GLU B 1 32 ? 6.260 -8.049 29.566 1.00 47.93 32 GLU B CA 1
ATOM 672 C C . GLU B 1 32 ? 6.038 -6.625 30.069 1.00 54.01 32 GLU B C 1
ATOM 673 O O . GLU B 1 32 ? 5.006 -5.996 29.803 1.00 48.42 32 GLU B O 1
ATOM 679 N N . GLY B 1 33 ? 7.026 -6.139 30.831 1.00 53.91 33 GLY B N 1
ATOM 680 C CA . GLY B 1 33 ? 6.997 -4.875 31.554 1.00 46.95 33 GLY B CA 1
ATOM 681 C C . GLY B 1 33 ? 6.875 -5.066 33.058 1.00 47.40 33 GLY B C 1
ATOM 682 O O . GLY B 1 33 ? 7.039 -6.164 33.597 1.00 52.42 33 GLY B O 1
ATOM 683 N N . THR B 1 34 ? 6.604 -3.955 33.741 1.00 46.81 34 THR B N 1
ATOM 684 C CA . THR B 1 34 ? 6.476 -3.937 35.195 1.00 48.28 34 THR B CA 1
ATOM 685 C C . THR B 1 34 ? 5.257 -4.718 35.656 1.00 49.40 34 THR B C 1
ATOM 686 O O . THR B 1 34 ? 4.324 -4.967 34.892 1.00 48.88 34 THR B O 1
ATOM 690 N N . ARG B 1 35 ? 5.275 -5.099 36.936 1.00 49.21 35 ARG B N 1
ATOM 691 C CA . ARG B 1 35 ? 4.145 -5.822 37.497 1.00 45.19 35 ARG B CA 1
ATOM 692 C C . ARG B 1 35 ? 2.840 -5.136 37.147 1.00 47.37 35 A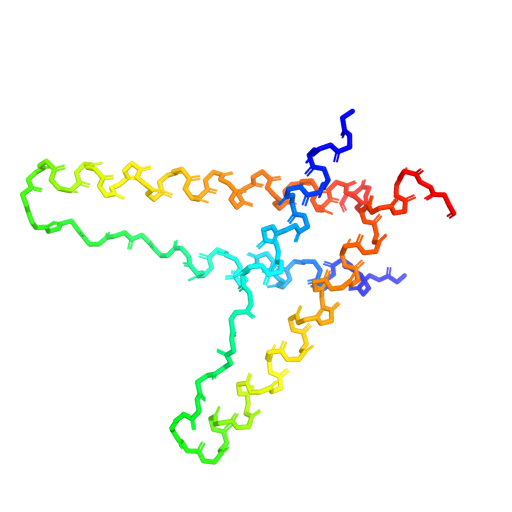RG B C 1
ATOM 693 O O . ARG B 1 35 ? 1.884 -5.786 36.708 1.00 51.36 35 ARG B O 1
ATOM 701 N N . GLN B 1 36 ? 2.802 -3.811 37.281 1.00 47.24 36 GLN B N 1
ATOM 702 C CA . GLN B 1 36 ? 1.565 -3.064 37.062 1.00 55.12 36 GLN B CA 1
ATOM 703 C C . GLN B 1 36 ? 1.256 -2.834 35.587 1.00 51.23 36 GLN B C 1
ATOM 704 O O . GLN B 1 36 ? 0.080 -2.771 35.208 1.00 47.30 36 GLN B O 1
ATOM 710 N N . ALA B 1 37 ? 2.275 -2.644 34.748 1.00 48.67 37 ALA B N 1
ATOM 711 C CA . ALA B 1 37 ? 2.004 -2.600 33.317 1.00 48.37 37 ALA B CA 1
ATOM 712 C C . ALA B 1 37 ? 1.431 -3.934 32.843 1.00 43.87 37 ALA B C 1
ATOM 713 O O . ALA B 1 37 ? 0.497 -3.970 32.036 1.00 37.24 37 ALA B O 1
ATOM 715 N N . ARG B 1 38 ? 1.942 -5.035 33.391 1.00 38.95 38 ARG B N 1
ATOM 716 C CA . ARG B 1 38 ? 1.448 -6.369 33.068 1.00 40.52 38 ARG B CA 1
ATOM 717 C C . ARG B 1 38 ? 0.006 -6.527 33.526 1.00 39.99 38 ARG B C 1
ATOM 718 O O . ARG B 1 38 ? -0.846 -7.039 32.791 1.00 35.23 38 ARG B O 1
ATOM 726 N N . ARG B 1 39 ? -0.276 -6.102 34.760 1.00 38.29 39 ARG B N 1
ATOM 727 C CA . ARG B 1 39 ? -1.616 -6.250 35.305 1.00 37.58 39 ARG B CA 1
ATOM 728 C C . ARG B 1 39 ? -2.595 -5.287 34.649 1.00 39.10 39 ARG B C 1
ATOM 729 O O . ARG B 1 39 ? -3.738 -5.661 34.363 1.00 39.34 39 ARG B O 1
ATOM 737 N N . ASN B 1 40 ? -2.173 -4.042 34.404 1.00 39.93 40 ASN B N 1
ATOM 738 C CA . ASN B 1 40 ? -3.066 -3.079 33.759 1.00 40.88 40 ASN B CA 1
ATOM 739 C C . ASN B 1 40 ? -3.438 -3.511 32.351 1.00 37.97 40 ASN B C 1
ATOM 740 O O . ASN B 1 40 ? -4.556 -3.255 31.894 1.00 37.38 40 ASN B O 1
ATOM 745 N N . ARG B 1 41 ? -2.540 -4.188 31.654 1.00 40.11 41 ARG B N 1
ATOM 746 C CA . ARG B 1 41 ? -2.889 -4.589 30.304 1.00 39.76 41 ARG B CA 1
ATOM 747 C C . ARG B 1 41 ? -3.804 -5.798 30.310 1.00 33.51 41 ARG B C 1
ATOM 748 O O . ARG B 1 41 ? -4.645 -5.927 29.417 1.00 36.62 41 ARG B O 1
ATOM 756 N N . ARG B 1 42 ? -3.667 -6.688 31.296 1.00 36.10 42 ARG B N 1
ATOM 757 C CA . ARG B 1 42 ? -4.652 -7.754 31.448 1.00 32.94 42 ARG B CA 1
ATOM 758 C C . ARG B 1 42 ? -6.025 -7.188 31.762 1.00 33.30 42 ARG B C 1
ATOM 759 O O . ARG B 1 42 ? -7.035 -7.662 31.232 1.00 32.77 42 ARG B O 1
ATOM 767 N N . ARG B 1 43 ? -6.085 -6.196 32.650 1.00 36.03 43 ARG B N 1
ATOM 768 C CA . ARG B 1 43 ? -7.362 -5.587 32.997 1.00 30.39 43 ARG B CA 1
ATOM 769 C C . ARG B 1 43 ? -7.994 -4.934 31.779 1.00 31.87 43 ARG B C 1
ATOM 770 O O . ARG B 1 43 ? -9.188 -5.105 31.516 1.00 31.86 43 ARG B O 1
ATOM 778 N N . ARG B 1 44 ? -7.206 -4.190 31.007 1.00 29.11 44 ARG B N 1
ATOM 779 C CA . ARG B 1 44 ? -7.771 -3.573 29.815 1.00 30.88 44 ARG B CA 1
ATOM 780 C C . ARG B 1 44 ? -8.170 -4.605 28.767 1.00 32.56 44 ARG B C 1
ATOM 781 O O . ARG B 1 44 ? -9.149 -4.394 28.043 1.00 27.63 44 ARG B O 1
ATOM 789 N N . TRP B 1 45 ? -7.444 -5.722 28.669 1.00 29.68 45 TRP B N 1
ATOM 790 C CA . TRP B 1 45 ? -7.845 -6.763 27.729 1.00 24.99 45 TRP B CA 1
ATOM 791 C C . TRP B 1 45 ? -9.208 -7.322 28.099 1.00 25.83 45 TRP B C 1
ATOM 792 O O . TRP B 1 45 ? -10.061 -7.525 27.231 1.00 26.73 45 TRP B O 1
ATOM 803 N N . ARG B 1 46 ? -9.438 -7.552 29.398 1.00 28.58 46 ARG B N 1
ATOM 804 C CA . ARG B 1 46 ? -10.691 -8.133 29.871 1.00 28.08 46 ARG B CA 1
ATOM 805 C C . ARG B 1 46 ? -11.876 -7.197 29.671 1.00 30.69 46 ARG B C 1
ATOM 806 O O . ARG B 1 46 ? -12.978 -7.665 29.370 1.00 29.91 46 ARG B O 1
ATOM 814 N N . GLU B 1 47 ? -11.677 -5.883 29.817 1.00 28.69 47 GLU B N 1
ATOM 815 C CA . GLU B 1 47 ? -12.783 -4.958 29.602 1.00 31.40 47 GLU B CA 1
ATOM 816 C C . GLU B 1 47 ? -13.063 -4.741 28.120 1.00 28.61 47 GLU B C 1
ATOM 817 O O . GLU B 1 47 ? -14.227 -4.625 27.731 1.00 32.65 47 GLU B O 1
ATOM 823 N N . ARG B 1 48 ? -12.029 -4.673 27.273 1.00 31.49 48 ARG B N 1
ATOM 824 C CA . ARG B 1 48 ? -12.277 -4.696 25.831 1.00 28.71 48 ARG B CA 1
ATOM 825 C C . ARG B 1 48 ? -13.043 -5.937 25.428 1.00 28.43 48 ARG B C 1
ATOM 826 O O . ARG B 1 48 ? -13.980 -5.855 24.626 1.00 28.41 48 ARG B O 1
ATOM 834 N N . GLN B 1 49 ? -12.672 -7.095 25.982 1.00 27.00 49 GLN B N 1
ATOM 835 C CA . GLN B 1 49 ? -13.384 -8.322 25.655 1.00 28.91 49 GLN B CA 1
ATOM 836 C C . GLN B 1 49 ? -14.841 -8.239 26.105 1.00 28.59 49 GLN B C 1
ATOM 837 O O . GLN B 1 49 ? -15.740 -8.702 25.396 1.00 26.42 49 GLN B O 1
ATOM 843 N N . ARG B 1 50 ? -15.103 -7.598 27.251 1.00 28.00 50 ARG B N 1
ATOM 844 C CA . ARG B 1 50 ? -16.492 -7.385 27.653 1.00 29.04 50 ARG B CA 1
ATOM 845 C C . ARG B 1 50 ? -17.207 -6.451 26.684 1.00 26.93 50 ARG B C 1
ATOM 846 O O . ARG B 1 50 ? -18.336 -6.732 26.271 1.00 32.98 50 ARG B O 1
ATOM 854 N N . GLN B 1 51 ? -16.557 -5.359 26.282 1.00 25.73 51 GLN B N 1
ATOM 855 C CA . GLN B 1 51 ? -17.113 -4.508 25.232 1.00 32.30 51 GLN B CA 1
ATOM 856 C C . GLN B 1 51 ? -17.428 -5.320 23.984 1.00 24.52 51 GLN B C 1
ATOM 857 O O . GLN B 1 51 ? -18.531 -5.241 23.438 1.00 28.53 51 GLN B O 1
ATOM 863 N N . ILE B 1 52 ? -16.458 -6.111 23.521 1.00 25.83 52 ILE B N 1
ATOM 864 C CA . ILE B 1 52 ? -16.644 -6.902 22.309 1.00 24.72 52 ILE B CA 1
ATOM 865 C C . ILE B 1 52 ? -17.824 -7.845 22.463 1.00 25.28 52 ILE B C 1
ATOM 866 O O . ILE B 1 52 ? -18.654 -7.974 21.554 1.00 25.05 52 ILE B O 1
ATOM 871 N N . HIS B 1 53 ? -17.933 -8.502 23.616 1.00 23.18 53 HIS B N 1
ATOM 872 C CA A HIS B 1 53 ? -19.054 -9.404 23.858 0.49 29.20 53 HIS B CA 1
ATOM 873 C CA B HIS B 1 53 ? -19.056 -9.407 23.832 0.51 29.09 53 HIS B CA 1
ATOM 874 C C . HIS B 1 53 ? -20.381 -8.654 23.800 1.00 28.40 53 HIS B C 1
ATOM 875 O O . HIS B 1 53 ? -21.289 -9.004 23.037 1.00 23.10 53 HIS B O 1
ATOM 888 N N . SER B 1 54 ? -20.506 -7.608 24.612 1.00 34.98 54 SER B N 1
ATOM 889 C CA . SER B 1 54 ? -21.768 -6.886 24.708 1.00 31.76 54 SER B CA 1
ATOM 890 C C . SER B 1 54 ? -22.183 -6.304 23.364 1.00 29.10 54 SER B C 1
ATOM 891 O O . SER B 1 54 ? -23.371 -6.296 23.018 1.00 27.33 54 SER B O 1
ATOM 894 N N . ILE B 1 55 ? -21.225 -5.762 22.621 1.00 28.48 55 ILE B N 1
ATOM 895 C CA . ILE B 1 55 ? -21.523 -5.247 21.294 1.00 31.88 55 ILE B CA 1
ATOM 896 C C . ILE B 1 55 ? -22.005 -6.379 20.404 1.00 30.46 55 ILE B C 1
ATOM 897 O O . ILE B 1 55 ? -23.046 -6.289 19.743 1.00 28.78 55 ILE B O 1
ATOM 902 N N . SER B 1 56 ? -21.276 -7.486 20.413 1.00 28.78 56 SER B N 1
ATOM 903 C CA . SER B 1 56 ? -21.675 -8.596 19.568 1.00 32.03 56 SER B CA 1
ATOM 904 C C . SER B 1 56 ? -23.070 -9.084 19.941 1.00 30.76 56 SER B C 1
ATOM 905 O O . SER B 1 56 ? -23.906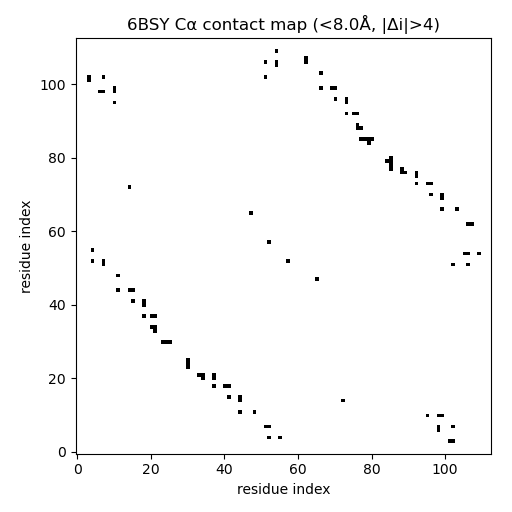 -9.302 19.059 1.00 27.09 56 SER B O 1
ATOM 908 N N . GLU B 1 57 ? -23.367 -9.172 21.243 1.00 30.33 57 GLU B N 1
ATOM 909 C CA . GLU B 1 57 ? -24.712 -9.555 21.677 1.00 31.78 57 GLU B CA 1
ATOM 910 C C . GLU B 1 57 ? -25.740 -8.623 21.079 1.00 32.06 57 GLU B C 1
ATOM 911 O O . GLU B 1 57 ? -26.780 -9.053 20.566 1.00 37.45 57 GLU B O 1
ATOM 917 N N . ARG B 1 58 ? -25.460 -7.329 21.163 1.00 37.72 58 ARG B N 1
ATOM 918 C CA . ARG B 1 58 ? -26.398 -6.303 20.737 1.00 35.59 58 ARG B CA 1
ATOM 919 C C . ARG B 1 58 ? -26.641 -6.364 19.237 1.00 36.53 58 ARG B C 1
ATOM 920 O O . ARG B 1 58 ? -27.781 -6.226 18.778 1.00 40.06 58 ARG B O 1
ATOM 928 N N . ILE B 1 59 ? -25.581 -6.564 18.457 1.00 32.25 59 ILE B N 1
ATOM 929 C CA . ILE B 1 59 ? -25.729 -6.624 17.008 1.00 32.02 59 ILE B CA 1
ATOM 930 C C . ILE B 1 59 ? -26.590 -7.805 16.599 1.00 37.66 59 ILE B C 1
ATOM 931 O O . ILE B 1 59 ? -27.454 -7.685 15.724 1.00 43.76 59 ILE B O 1
ATOM 936 N N . LEU B 1 60 ? -26.356 -8.970 17.199 1.00 38.28 60 LEU B N 1
ATOM 937 C CA . LEU B 1 60 ? -27.152 -10.135 16.841 1.00 36.70 60 LEU B CA 1
ATOM 938 C C . LEU B 1 60 ? -28.585 -10.002 17.331 1.00 38.87 60 LEU B C 1
ATOM 939 O O . LEU B 1 60 ? -29.502 -10.546 16.707 1.00 48.15 60 LEU B O 1
ATOM 944 N N . SER B 1 61 ? -28.787 -9.330 18.462 1.00 36.17 61 SER B N 1
ATOM 945 C CA . SER B 1 61 ? -30.137 -9.081 18.952 1.00 38.82 61 SER B CA 1
ATOM 946 C C . SER B 1 61 ? -30.971 -8.261 17.979 1.00 44.86 61 SER B C 1
ATOM 947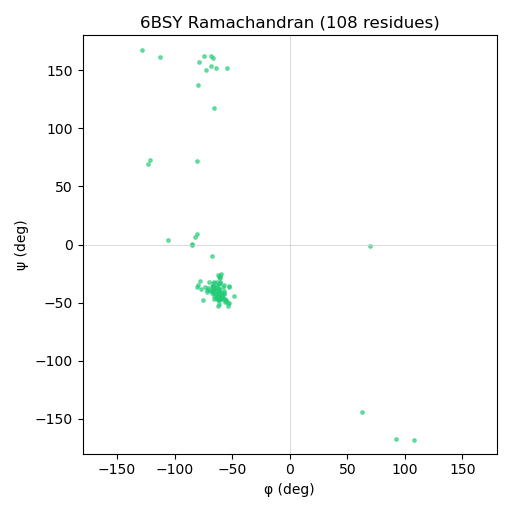 O O . SER B 1 61 ? -32.201 -8.323 18.022 1.00 46.70 61 SER B O 1
ATOM 950 N N . THR B 1 62 ? -30.341 -7.432 17.150 1.00 48.36 62 THR B N 1
ATOM 951 C CA . THR B 1 62 ? -31.116 -6.696 16.154 1.00 47.50 62 THR B CA 1
ATOM 952 C C . THR B 1 62 ? -31.842 -7.646 15.211 1.00 44.85 62 THR B C 1
ATOM 953 O O . THR B 1 62 ? -32.906 -7.311 14.687 1.00 57.02 62 THR B O 1
ATOM 957 N N . TYR B 1 63 ? -31.288 -8.828 14.998 1.00 50.19 63 TYR B N 1
ATOM 958 C CA . TYR B 1 63 ? -31.876 -9.899 14.203 1.00 46.50 63 TYR B CA 1
ATOM 959 C C . TYR B 1 63 ? -32.873 -10.686 15.028 1.00 50.67 63 TYR B C 1
ATOM 960 O O . TYR B 1 63 ? -33.404 -11.710 14.595 1.00 51.37 63 TYR B O 1
ATOM 969 N N . LEU B 1 64 ? -33.095 -10.153 16.220 1.00 55.76 64 LEU B N 1
ATOM 970 C CA . LEU B 1 64 ? -33.949 -10.502 17.356 1.00 54.86 64 LEU B CA 1
ATOM 971 C C . LEU B 1 64 ? -33.560 -11.856 17.941 1.00 57.92 64 LEU B C 1
ATOM 972 O O . LEU B 1 64 ? -32.383 -12.243 17.912 1.00 56.67 64 LEU B O 1
ATOM 977 N N . GLY B 1 65 ? -34.557 -12.607 18.390 1.00 55.81 65 GLY B N 1
ATOM 978 C CA . GLY B 1 65 ? -34.343 -13.509 19.509 1.00 57.61 65 GLY B CA 1
ATOM 979 C C . GLY B 1 65 ? -34.642 -12.951 20.905 1.00 51.96 65 GLY B C 1
ATOM 980 O O . GLY B 1 65 ? -34.183 -11.876 21.319 1.00 56.49 65 GLY B O 1
#

Radius of gyration: 16.41 Å; Cα contacts (8 Å, |Δi|>4): 56; chains: 2; bounding box: 45×22×42 Å

InterPro domains:
  IPR000625 Anti-repression trans-activator protein, REV protein [MF_04077] (1-107)
  IPR000625 Anti-repression trans-activator protein, REV protein [PF00424] (1-91)

GO terms:
  GO:0006611 protein export from nucleus (P, IDA)
  GO:0003723 RNA binding (F, EXP)

B-factor: mean 40.69, std 10.52, range [20.51, 83.17]

Solvent-accessible surface area: 8778 Å² total; per-residue (Å²): 163,114,98,62,55,95,45,0,74,147,0,16,134,47,1,70,116,71,5,89,99,29,104,103,127,53,92,183,131,49,80,142,71,120,93,97,114,49,101,83,102,41,155,86,7,96,46,18,7,97,114,0,55,78,21,26,178,66,126,95,101,108,4,56,152,7,24,140,44,0,91,134,20,7,82,116,42,77,95,107,45,96,200,115,33,86,107,61,78,126,142,126,67,137,88,42,30,108,18,1,80,28,0,8,130,88,8,83,60,69,110,145,120

Sequence (113 aa):
SDEDLLKAVRLIKFLYQSNPPPNPEGTRQARRNRRRRWRERQRQIHSISERILSTYLGDLLKAVRLIKFLYQSNPPPNPEGTRQARRNRRRRWRERQRQIHHSISERILSTYLG

Foldseek 3Di:
DCVLPVVLVVVLVVQVVVLDQDDQDDDPVVSVVRNVVSVVSVVVSVVVSVVSVVVVVD/DCVVLVVVLVVLVVPLDDFDCDDDPVVNVVRNVVSVVSVVVSVVVSVVSVCVVND

Secondary structure (DSSP, 8-state):
--HHHHHHHHHHHHHHHTSPPPP--S-HHHHHHHHHHHHHHHHHHHHHHHHHHHHTT-/--HHHHHHHHHHHHT-PPPP--S-HHHHHHHHHHHHHHHHHHHHHHHHHHHTT--